Protein AF-A0A7J4EKK5-F1 (afdb_monomer)

Secondary structure (DSSP, 8-state):
-EEEEEE--TT--EEEEEE------SS-HHHHH-TT--EEE-TTT--EEE-SS-PPP-

Radius of gyration: 17.61 Å; Cα contacts (8 Å, |Δi|>4): 69; chains: 1; bounding box: 33×27×47 Å

Structure (mmCIF, N/CA/C/O backbone):
data_AF-A0A7J4EKK5-F1
#
_entry.id   A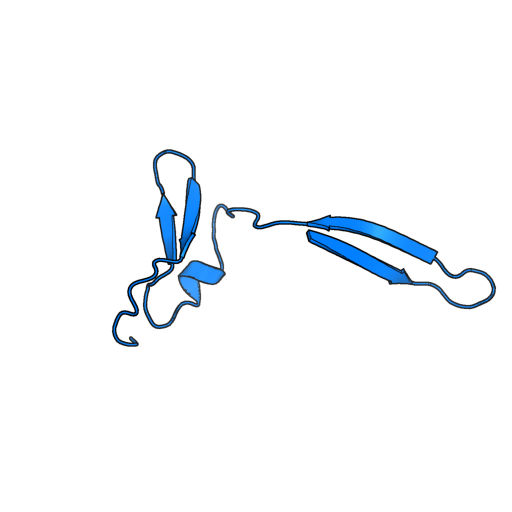F-A0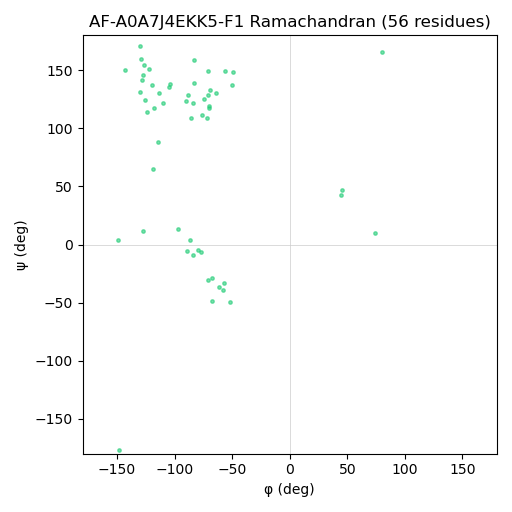A7J4EKK5-F1
#
loop_
_atom_site.group_PDB
_atom_site.id
_atom_site.type_symbol
_atom_site.label_atom_id
_atom_site.label_alt_id
_atom_site.label_comp_id
_atom_site.label_asym_id
_atom_site.label_entity_id
_atom_site.label_seq_id
_atom_site.pdbx_PDB_ins_code
_atom_site.Cartn_x
_atom_site.Cartn_y
_atom_site.Cartn_z
_atom_site.occupancy
_atom_site.B_iso_or_equiv
_atom_site.auth_seq_id
_atom_site.auth_comp_id
_atom_site.auth_asym_id
_atom_site.auth_atom_id
_atom_site.pdbx_PDB_model_num
ATOM 1 N N . MET A 1 1 ? 10.106 2.825 -2.334 1.00 81.19 1 MET A N 1
ATOM 2 C CA . MET A 1 1 ? 10.782 1.585 -2.776 1.00 81.19 1 MET A CA 1
ATOM 3 C C . MET A 1 1 ? 11.214 1.766 -4.220 1.00 81.19 1 MET A C 1
ATOM 5 O O . MET A 1 1 ? 10.413 2.265 -5.000 1.00 81.19 1 MET A O 1
ATOM 9 N N . LEU A 1 2 ? 12.454 1.417 -4.572 1.00 92.00 2 LEU A N 1
ATOM 10 C CA . LEU A 1 2 ? 12.897 1.419 -5.968 1.00 92.00 2 LEU A CA 1
ATOM 11 C C . LEU A 1 2 ? 12.484 0.097 -6.619 1.00 92.00 2 LEU A C 1
ATOM 13 O O . LEU A 1 2 ? 12.878 -0.968 -6.149 1.00 92.00 2 LEU A O 1
ATOM 17 N N . VAL A 1 3 ? 11.701 0.167 -7.688 1.00 93.94 3 VAL A N 1
ATOM 18 C CA . VAL A 1 3 ? 11.314 -0.982 -8.505 1.00 93.94 3 VAL A CA 1
ATOM 19 C C . VAL A 1 3 ? 12.119 -0.941 -9.796 1.00 93.94 3 VAL A C 1
ATOM 21 O O . VAL A 1 3 ? 12.310 0.116 -10.397 1.00 93.94 3 VAL A O 1
ATOM 24 N N . THR A 1 4 ? 12.642 -2.100 -10.191 1.00 95.69 4 THR A N 1
ATOM 25 C CA . THR A 1 4 ? 13.400 -2.262 -11.433 1.00 95.69 4 THR A CA 1
ATOM 26 C C . THR A 1 4 ? 12.675 -3.247 -12.330 1.00 95.69 4 THR A C 1
ATOM 28 O O . THR A 1 4 ? 12.573 -4.425 -11.995 1.00 95.69 4 THR A O 1
ATOM 31 N N . GLU A 1 5 ? 12.243 -2.787 -13.496 1.00 94.62 5 GLU A N 1
ATOM 32 C CA . GLU A 1 5 ? 11.679 -3.637 -14.541 1.00 94.62 5 GLU A CA 1
ATOM 33 C C . GLU A 1 5 ? 12.699 -3.852 -15.659 1.00 94.62 5 GLU A C 1
ATOM 35 O O . GLU A 1 5 ? 13.419 -2.934 -16.062 1.00 94.62 5 GLU A O 1
ATOM 40 N N . LYS A 1 6 ? 12.786 -5.091 -16.150 1.00 94.94 6 LYS A N 1
ATOM 41 C CA . LYS A 1 6 ? 13.689 -5.497 -17.233 1.00 94.94 6 LYS A CA 1
ATOM 42 C C . LYS A 1 6 ? 12.859 -6.120 -18.347 1.00 94.94 6 LYS A C 1
ATOM 44 O O . LYS A 1 6 ? 12.318 -7.204 -18.160 1.00 94.94 6 LYS 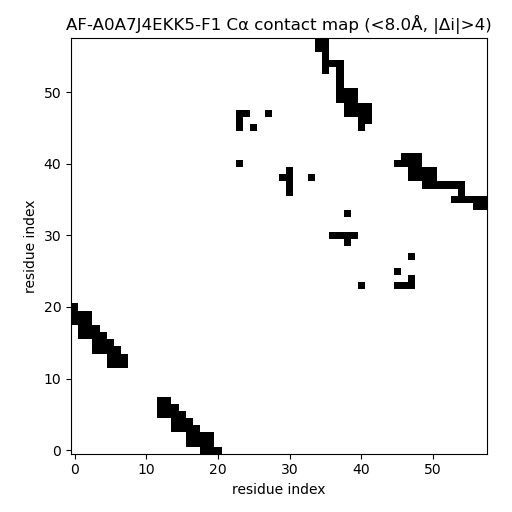A O 1
ATOM 49 N N . ASN A 1 7 ? 12.817 -5.458 -19.498 1.00 93.00 7 ASN A N 1
ATOM 50 C CA . ASN A 1 7 ? 12.004 -5.851 -20.648 1.00 93.00 7 ASN A CA 1
ATOM 51 C C . ASN A 1 7 ? 12.864 -5.876 -21.922 1.00 93.00 7 ASN A C 1
ATOM 53 O O . ASN A 1 7 ? 13.997 -5.397 -21.936 1.00 93.00 7 ASN A O 1
ATOM 57 N N . GLY A 1 8 ? 12.315 -6.393 -23.020 1.00 93.00 8 GLY A N 1
ATOM 58 C CA . GLY A 1 8 ? 13.023 -6.480 -24.301 1.00 93.00 8 GLY A CA 1
ATOM 59 C C . GLY A 1 8 ? 13.996 -7.660 -24.386 1.00 93.00 8 GLY A C 1
ATOM 60 O O . GLY A 1 8 ? 14.321 -8.310 -23.394 1.00 93.00 8 GLY A O 1
ATOM 61 N N . LYS A 1 9 ? 14.435 -7.964 -25.607 1.00 93.31 9 LYS A N 1
ATOM 62 C CA . LYS A 1 9 ? 15.382 -9.044 -25.924 1.00 93.31 9 LYS A CA 1
ATOM 63 C C . LYS A 1 9 ? 16.513 -8.483 -26.778 1.00 93.31 9 LYS A C 1
ATOM 65 O O . LYS A 1 9 ? 16.348 -7.434 -27.398 1.00 93.31 9 LYS A O 1
ATOM 70 N N . TYR A 1 10 ? 17.648 -9.180 -26.808 1.00 92.06 10 TYR A N 1
ATOM 71 C CA . TYR A 1 10 ? 18.768 -8.822 -27.679 1.00 92.06 10 TYR A CA 1
ATOM 72 C C . TYR A 1 10 ? 18.290 -8.611 -29.131 1.00 92.06 10 TYR A C 1
ATOM 74 O O . TYR A 1 10 ? 17.467 -9.401 -29.601 1.00 92.06 10 TYR A O 1
ATOM 82 N N . PRO A 1 11 ? 18.775 -7.571 -29.837 1.00 93.75 11 PRO A N 1
ATOM 83 C CA . PRO A 1 11 ? 19.804 -6.601 -29.431 1.00 93.75 11 PRO A CA 1
ATOM 84 C C . PRO A 1 11 ? 19.289 -5.386 -28.641 1.00 93.75 11 PRO A C 1
ATOM 86 O O . PRO A 1 11 ? 20.081 -4.520 -28.288 1.00 93.75 11 PRO A O 1
ATOM 89 N N . ASN A 1 12 ? 17.994 -5.323 -28.316 1.00 94.38 12 ASN A N 1
ATOM 90 C CA . ASN A 1 12 ? 17.351 -4.149 -27.716 1.00 94.38 12 ASN A CA 1
ATOM 91 C C . ASN A 1 12 ? 16.751 -4.437 -26.323 1.00 94.38 12 ASN A C 1
ATOM 93 O O . ASN A 1 12 ? 15.527 -4.390 -26.150 1.00 94.38 12 ASN A O 1
ATOM 97 N N . PRO A 1 13 ? 17.571 -4.749 -25.303 1.00 95.56 13 PRO A N 1
ATOM 98 C CA . PRO A 1 13 ? 17.086 -4.827 -23.933 1.00 95.56 13 PRO A CA 1
ATOM 99 C C . PRO A 1 13 ? 16.753 -3.427 -23.396 1.00 95.56 13 PRO A C 1
ATOM 101 O O . PRO A 1 13 ? 17.394 -2.433 -23.733 1.00 95.56 13 PRO A O 1
ATOM 104 N N . ARG A 1 14 ? 15.769 -3.348 -22.502 1.00 95.81 14 ARG A N 1
ATOM 105 C CA . ARG A 1 14 ? 15.399 -2.138 -21.763 1.00 95.81 14 ARG A CA 1
ATOM 106 C C . ARG A 1 14 ? 15.354 -2.417 -20.269 1.00 95.81 14 ARG A C 1
ATOM 108 O O . ARG A 1 14 ? 14.946 -3.489 -19.823 1.00 95.81 14 ARG A O 1
ATOM 115 N N . ARG A 1 15 ? 15.739 -1.412 -19.488 1.00 95.19 15 ARG A N 1
ATOM 116 C CA . ARG A 1 15 ? 15.592 -1.398 -18.034 1.00 95.19 15 ARG A CA 1
ATOM 117 C C . ARG A 1 15 ? 14.945 -0.087 -17.616 1.00 95.19 15 ARG A C 1
ATOM 119 O O . ARG A 1 15 ? 15.392 0.968 -18.053 1.00 95.19 15 ARG A O 1
ATOM 126 N N . VAL A 1 16 ? 13.913 -0.172 -16.788 1.00 94.94 16 VAL A N 1
ATOM 127 C CA . VAL A 1 16 ? 13.186 0.981 -16.253 1.00 94.94 16 VAL A CA 1
ATOM 128 C C . VAL A 1 16 ? 13.292 0.954 -14.737 1.00 94.94 16 VAL A C 1
ATOM 130 O O . VAL A 1 16 ? 13.168 -0.102 -14.115 1.00 94.94 16 VAL A O 1
ATOM 133 N N . PHE A 1 17 ? 13.534 2.124 -14.159 1.00 95.38 17 PHE A N 1
ATOM 134 C CA . PHE A 1 17 ? 13.533 2.335 -12.721 1.00 95.38 17 PHE A CA 1
ATOM 135 C C . PHE A 1 17 ? 12.375 3.256 -12.371 1.00 95.38 17 PHE A C 1
ATOM 137 O O . PHE A 1 17 ? 12.229 4.314 -12.981 1.00 95.38 17 PHE A O 1
ATOM 144 N N . PHE A 1 18 ? 11.573 2.875 -11.384 1.00 94.75 18 PHE A N 1
ATOM 145 C CA . PHE A 1 18 ? 10.531 3.746 -10.860 1.00 94.75 18 PHE A CA 1
ATOM 146 C C . PHE A 1 18 ? 10.390 3.590 -9.353 1.00 94.75 18 PHE A C 1
ATOM 148 O O . PHE A 1 18 ? 10.662 2.535 -8.777 1.00 94.75 18 PHE A O 1
ATOM 155 N N . SER A 1 19 ? 9.977 4.673 -8.706 1.00 96.12 19 SER A N 1
ATOM 156 C CA . SER A 1 19 ? 9.713 4.698 -7.273 1.00 96.12 19 SER A CA 1
ATOM 157 C C . SER A 1 19 ? 8.253 4.346 -7.020 1.00 96.12 19 SER A C 1
ATOM 159 O O . SER A 1 19 ? 7.361 5.019 -7.525 1.00 96.12 19 SER A O 1
ATOM 161 N N . ALA A 1 20 ? 8.014 3.319 -6.211 1.00 95.12 20 ALA A N 1
ATOM 162 C CA . ALA A 1 20 ? 6.681 2.923 -5.766 1.00 95.12 20 ALA A CA 1
ATOM 163 C C . ALA A 1 20 ? 6.582 2.935 -4.232 1.00 95.12 20 ALA A C 1
ATOM 165 O O . ALA A 1 20 ? 7.575 2.726 -3.520 1.00 95.12 20 ALA A O 1
ATOM 166 N N . ALA A 1 21 ? 5.378 3.187 -3.722 1.00 95.62 21 ALA A N 1
ATOM 167 C CA . ALA A 1 21 ? 5.040 3.201 -2.301 1.00 95.62 21 ALA A CA 1
ATOM 168 C C . ALA A 1 21 ? 3.584 2.739 -2.091 1.00 95.62 21 ALA A C 1
ATOM 170 O O . ALA A 1 21 ? 2.908 2.348 -3.042 1.00 95.62 21 ALA A O 1
ATOM 171 N N . CYS A 1 22 ? 3.103 2.761 -0.843 1.00 96.38 22 CYS A N 1
ATOM 172 C CA . CYS A 1 22 ? 1.682 2.564 -0.559 1.00 96.38 22 CYS A CA 1
ATOM 173 C C . CYS A 1 22 ? 0.868 3.712 -1.169 1.00 96.38 22 CYS A C 1
ATOM 175 O O . CYS A 1 22 ? 1.177 4.877 -0.940 1.00 96.38 22 CYS A O 1
ATOM 177 N N . ASN A 1 23 ? -0.194 3.380 -1.902 1.00 96.31 23 ASN A N 1
ATOM 178 C CA . ASN A 1 23 ? -1.024 4.376 -2.585 1.00 96.31 23 ASN A CA 1
ATOM 179 C C . ASN A 1 23 ? -2.175 4.917 -1.726 1.00 96.31 23 ASN A C 1
ATOM 181 O O . ASN A 1 23 ? -2.901 5.790 -2.184 1.00 96.31 23 ASN A O 1
ATOM 185 N N . HIS A 1 24 ? -2.395 4.369 -0.523 1.00 97.19 24 HIS A N 1
ATOM 186 C CA . HIS A 1 24 ? -3.520 4.730 0.354 1.00 97.19 24 HIS A CA 1
ATOM 187 C C . HIS A 1 24 ? -4.868 4.810 -0.395 1.00 97.19 24 HIS A C 1
ATOM 189 O O . HIS A 1 24 ? -5.639 5.762 -0.266 1.00 97.19 24 HIS A O 1
ATOM 195 N N . CYS A 1 25 ? -5.123 3.776 -1.208 1.00 97.12 25 CYS A N 1
ATOM 196 C CA . CYS A 1 25 ? -6.191 3.727 -2.206 1.00 97.12 25 CYS A CA 1
ATOM 197 C C . CYS A 1 25 ? -7.559 4.154 -1.654 1.00 97.12 25 CYS A C 1
ATOM 199 O O . CYS A 1 25 ? -7.878 3.881 -0.495 1.00 97.12 25 CYS A O 1
ATOM 201 N N . ALA A 1 26 ? -8.401 4.754 -2.505 1.00 96.19 26 ALA A N 1
ATOM 202 C CA . ALA A 1 26 ? -9.805 5.052 -2.197 1.00 96.19 26 ALA A CA 1
ATOM 203 C C . ALA A 1 26 ? -10.543 3.800 -1.695 1.00 96.19 26 ALA A C 1
ATOM 205 O O . ALA A 1 26 ? -11.100 3.819 -0.601 1.00 96.19 26 ALA A O 1
ATOM 206 N N . GLU A 1 27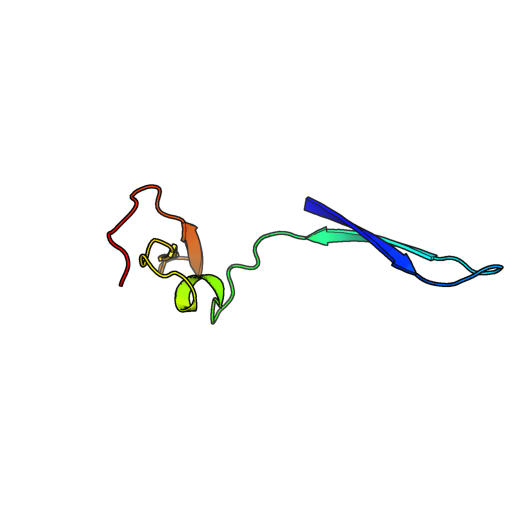 ? -10.401 2.697 -2.436 1.00 96.38 27 GLU A N 1
ATOM 207 C CA . GLU A 1 27 ? -10.889 1.367 -2.078 1.00 96.38 27 GLU A CA 1
ATOM 208 C C . GLU A 1 27 ? -9.723 0.389 -1.852 1.00 96.38 27 GLU A C 1
ATOM 210 O O . GLU A 1 27 ? -9.265 -0.287 -2.777 1.00 96.38 27 GLU A O 1
ATOM 215 N N . PRO A 1 28 ? -9.185 0.311 -0.628 1.00 96.94 28 PRO A N 1
ATOM 216 C CA . PRO A 1 28 ? -7.996 -0.482 -0.350 1.00 96.94 28 PRO A CA 1
ATOM 217 C C . PRO A 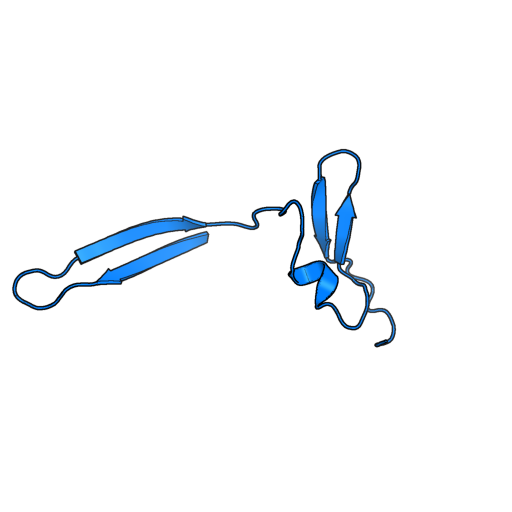1 28 ? -8.315 -1.982 -0.288 1.00 96.94 28 PRO A C 1
ATOM 219 O O . PRO A 1 28 ? -8.928 -2.471 0.662 1.00 96.94 28 PRO A O 1
ATOM 222 N N . ALA A 1 29 ? -7.822 -2.736 -1.276 1.00 97.56 29 ALA A N 1
ATOM 223 C CA . ALA A 1 29 ? -7.928 -4.197 -1.305 1.00 97.56 29 ALA A CA 1
ATOM 224 C C . ALA A 1 29 ? -7.305 -4.857 -0.061 1.00 97.56 29 ALA A C 1
ATOM 226 O O . ALA A 1 29 ? -7.824 -5.849 0.438 1.00 97.56 29 ALA A O 1
ATOM 227 N N . CYS A 1 30 ? -6.235 -4.274 0.491 1.00 96.31 30 CYS A N 1
ATOM 228 C CA . CYS A 1 30 ? -5.597 -4.777 1.707 1.00 96.31 30 CYS A CA 1
ATOM 229 C C . CYS A 1 30 ? -6.536 -4.775 2.927 1.00 96.31 30 CYS A C 1
ATOM 231 O O . CYS A 1 30 ? -6.487 -5.722 3.707 1.00 96.31 30 CYS A O 1
ATOM 233 N N . ILE A 1 31 ? -7.417 -3.773 3.070 1.00 95.38 31 ILE A N 1
ATOM 234 C CA . ILE A 1 31 ? -8.420 -3.742 4.147 1.00 95.38 31 ILE A CA 1
ATOM 235 C C . ILE A 1 31 ? -9.452 -4.852 3.928 1.00 95.38 31 ILE A C 1
ATOM 237 O O . ILE A 1 31 ? -9.695 -5.639 4.839 1.00 95.38 31 ILE A O 1
ATOM 241 N N . LYS A 1 32 ? -9.996 -4.972 2.705 1.00 94.81 32 LYS A N 1
ATOM 242 C CA . LYS A 1 32 ? -11.001 -5.996 2.352 1.00 94.81 32 LYS A CA 1
ATOM 243 C C . LYS A 1 32 ? -10.478 -7.422 2.600 1.00 94.81 32 LYS A C 1
ATOM 245 O O . LYS A 1 32 ? -11.211 -8.265 3.107 1.00 94.81 32 LYS A O 1
ATOM 250 N N . SER A 1 33 ? -9.206 -7.675 2.291 1.00 95.69 33 SER A N 1
ATOM 251 C CA . SER A 1 33 ? -8.586 -9.001 2.413 1.00 95.69 33 SER A CA 1
ATOM 252 C C . SER A 1 33 ? -8.061 -9.340 3.810 1.00 95.69 33 SER A C 1
ATOM 254 O O . SER A 1 33 ? -7.649 -10.478 4.031 1.00 95.69 33 SER A O 1
ATOM 256 N N . CYS A 1 34 ? -8.013 -8.395 4.756 1.00 94.50 34 CYS A N 1
ATOM 257 C CA . CYS A 1 34 ? -7.432 -8.662 6.069 1.00 94.50 34 CYS A CA 1
ATOM 258 C C . CYS A 1 34 ? -8.340 -9.610 6.875 1.00 94.50 34 CYS A C 1
ATOM 260 O O . CYS A 1 34 ? -9.476 -9.243 7.168 1.00 94.50 34 CYS A O 1
ATOM 262 N N . PRO A 1 35 ? -7.874 -10.804 7.284 1.00 93.88 35 PRO A N 1
ATOM 263 C CA . PRO A 1 35 ? -8.700 -11.770 8.009 1.00 93.88 35 PRO A CA 1
ATOM 264 C C . PRO A 1 35 ? -8.841 -11.441 9.504 1.00 93.88 35 PRO A C 1
ATOM 266 O O . PRO A 1 35 ? -9.529 -12.148 10.219 1.00 93.88 35 PRO A O 1
ATOM 269 N N . VAL A 1 36 ? -8.154 -10.414 9.999 1.00 94.31 36 VAL A N 1
ATOM 270 C CA . VAL A 1 36 ? -8.122 -10.025 11.421 1.00 94.31 36 VAL A CA 1
ATOM 271 C C . VAL A 1 36 ? -8.478 -8.547 11.606 1.00 94.31 36 VAL A C 1
ATOM 273 O O . VAL A 1 36 ? -8.214 -7.982 12.655 1.00 94.31 36 VAL A O 1
ATOM 276 N N . ASP A 1 37 ? -8.988 -7.871 10.571 1.00 91.88 37 ASP A N 1
ATOM 277 C CA . ASP A 1 37 ? -9.382 -6.452 10.613 1.00 91.88 37 ASP A CA 1
ATOM 278 C C . ASP A 1 37 ? -8.355 -5.531 11.313 1.00 91.88 37 ASP A C 1
ATOM 280 O O . ASP A 1 37 ? -8.690 -4.651 12.115 1.00 91.88 37 ASP A O 1
ATOM 284 N N . ALA A 1 38 ? -7.072 -5.769 11.017 1.00 94.94 38 ALA A N 1
ATOM 285 C CA . ALA A 1 38 ? -5.921 -5.041 11.558 1.00 94.94 38 ALA A CA 1
ATOM 286 C C . ALA A 1 38 ? -5.428 -3.934 10.614 1.00 94.94 38 ALA A C 1
ATOM 288 O O . ALA A 1 38 ? -4.318 -3.434 10.765 1.00 94.94 38 ALA A O 1
ATOM 289 N N . ILE A 1 39 ? -6.211 -3.582 9.593 1.00 94.88 39 ILE A N 1
ATOM 290 C CA . ILE A 1 39 ? -5.883 -2.499 8.667 1.00 94.88 39 ILE A CA 1
ATOM 291 C C . ILE A 1 39 ? -7.060 -1.537 8.638 1.00 94.88 39 ILE A C 1
ATOM 293 O O . ILE A 1 39 ? -8.185 -1.945 8.356 1.00 94.88 39 ILE A O 1
ATOM 297 N N . SER A 1 40 ? -6.794 -0.266 8.914 1.00 94.25 40 SER A N 1
ATOM 298 C CA . SER A 1 40 ? -7.796 0.796 8.946 1.00 94.25 40 SER A CA 1
ATOM 299 C C . SER A 1 40 ? -7.373 1.958 8.053 1.00 94.25 40 SER A C 1
ATOM 301 O O . SER A 1 40 ? -6.189 2.147 7.763 1.00 94.25 40 SER A O 1
ATOM 303 N N . LYS A 1 41 ? -8.351 2.727 7.568 1.00 95.75 41 LYS A N 1
ATOM 304 C CA . LYS A 1 41 ? -8.112 3.964 6.825 1.00 95.75 41 LYS A CA 1
ATOM 305 C C . LYS A 1 41 ? -8.545 5.133 7.691 1.00 95.75 41 LYS A C 1
ATOM 307 O O . LYS A 1 41 ? -9.693 5.186 8.116 1.00 95.75 41 LYS A O 1
ATOM 312 N N . ARG A 1 42 ? -7.620 6.049 7.965 1.00 95.38 42 ARG A N 1
ATOM 313 C CA . ARG A 1 42 ? -7.902 7.233 8.769 1.00 95.38 42 ARG A CA 1
ATOM 314 C C . ARG A 1 42 ? -8.778 8.200 7.978 1.00 95.38 42 ARG A C 1
ATOM 316 O O . ARG A 1 42 ? -8.448 8.548 6.850 1.00 95.38 42 ARG A O 1
ATOM 323 N N . GLU A 1 43 ? -9.874 8.648 8.575 1.00 95.44 43 GLU A N 1
ATOM 324 C CA . GLU A 1 43 ? -10.848 9.516 7.898 1.00 95.44 43 GLU A CA 1
ATOM 325 C C . GLU A 1 43 ? -10.320 10.934 7.660 1.00 95.44 43 GLU A C 1
ATOM 327 O O . GLU A 1 43 ? -10.666 11.557 6.663 1.00 95.44 43 GLU A O 1
ATOM 332 N N . THR A 1 44 ? -9.436 11.428 8.531 1.00 97.12 44 THR A N 1
ATOM 333 C CA . THR A 1 44 ? -8.941 12.812 8.465 1.00 97.12 44 THR A CA 1
ATOM 334 C C . THR A 1 44 ? -8.075 13.099 7.237 1.00 97.12 44 THR A C 1
ATOM 336 O O . THR A 1 44 ? -8.015 14.240 6.797 1.00 97.12 44 THR A O 1
ATOM 339 N N . ASP A 1 45 ? -7.374 12.097 6.700 1.00 96.38 45 ASP A N 1
ATOM 340 C CA . ASP A 1 45 ? -6.419 12.273 5.592 1.00 96.38 45 ASP A CA 1
ATOM 341 C C . ASP A 1 45 ? -6.291 11.065 4.653 1.00 96.38 45 ASP A C 1
ATOM 343 O O . ASP A 1 45 ? -5.472 11.059 3.736 1.00 96.38 45 ASP A O 1
ATOM 347 N N . GLY A 1 46 ? -7.095 10.023 4.858 1.00 96.06 46 GLY A N 1
ATOM 348 C CA . GLY A 1 46 ? -7.119 8.851 3.997 1.00 96.06 46 GLY A CA 1
ATOM 349 C C . GLY A 1 46 ? -5.923 7.914 4.155 1.00 96.06 46 GLY A C 1
ATOM 350 O O . GLY A 1 46 ? -5.789 6.987 3.355 1.00 96.06 46 GLY A O 1
ATOM 351 N N . ILE A 1 47 ? -5.066 8.082 5.165 1.00 97.12 47 ILE A N 1
ATOM 352 C CA . ILE A 1 47 ? -3.920 7.188 5.355 1.00 97.12 47 ILE A CA 1
ATOM 353 C C . ILE A 1 47 ? -4.402 5.802 5.801 1.00 97.12 47 ILE A C 1
ATOM 355 O O . ILE A 1 47 ? -4.977 5.622 6.873 1.00 97.12 47 ILE A O 1
ATOM 359 N N . ALA A 1 48 ? -4.131 4.800 4.967 1.00 96.69 48 ALA A N 1
ATOM 360 C CA . ALA A 1 48 ? -4.238 3.388 5.330 1.00 96.69 48 ALA A CA 1
ATOM 361 C C . ALA A 1 48 ? -3.074 2.964 6.245 1.00 96.69 48 ALA A C 1
ATOM 363 O O . ALA A 1 48 ? -1.909 3.113 5.866 1.00 96.69 48 ALA A O 1
ATOM 364 N N . ARG A 1 49 ? -3.385 2.407 7.419 1.00 95.44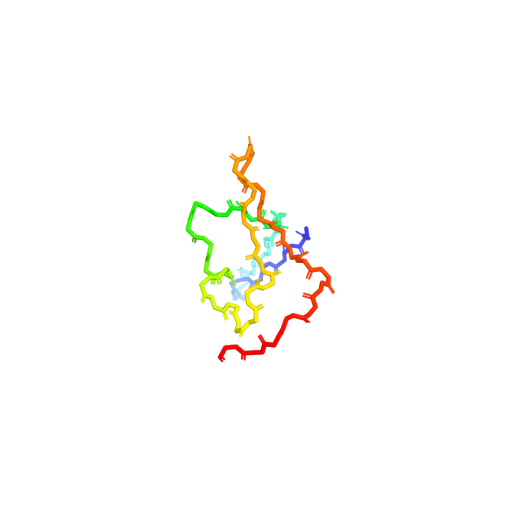 49 ARG A N 1
ATOM 365 C CA . ARG A 1 49 ? -2.422 1.984 8.444 1.00 95.44 49 ARG A CA 1
ATOM 366 C C . ARG A 1 49 ? -2.685 0.541 8.870 1.00 95.44 49 ARG A C 1
ATOM 368 O O . ARG A 1 49 ? -3.837 0.140 9.002 1.00 95.44 49 ARG A O 1
ATOM 375 N N . GLN A 1 50 ? -1.618 -0.220 9.111 1.00 94.44 50 GLN A N 1
ATOM 376 C CA . GLN A 1 50 ? -1.699 -1.495 9.825 1.00 94.44 50 GLN A CA 1
ATOM 377 C C . GLN A 1 50 ? -1.559 -1.253 11.328 1.00 94.44 50 GLN A C 1
ATOM 379 O O . GLN A 1 50 ? -0.619 -0.591 11.768 1.00 94.44 50 GLN A O 1
AT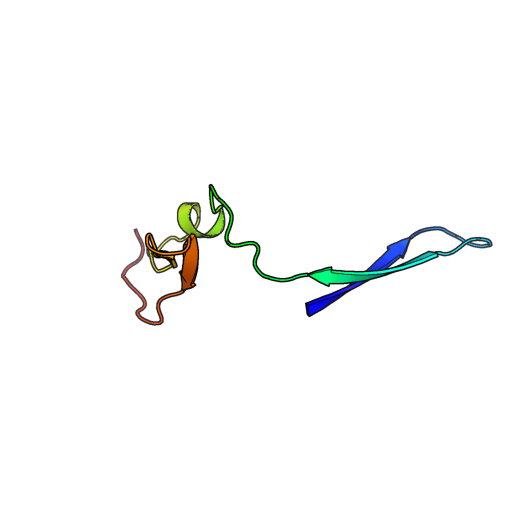OM 384 N N . ASP A 1 51 ? -2.487 -1.792 12.103 1.00 90.56 51 ASP A N 1
ATOM 385 C CA . ASP A 1 51 ? -2.437 -1.778 13.555 1.00 90.56 51 ASP A CA 1
ATOM 386 C C . ASP A 1 51 ? -1.565 -2.940 14.047 1.00 90.56 51 ASP A C 1
ATOM 388 O O . ASP A 1 51 ? -1.630 -4.057 13.538 1.00 90.56 51 ASP A O 1
ATOM 392 N N . THR A 1 52 ? -0.735 -2.687 15.057 1.00 83.56 52 THR A N 1
ATOM 393 C CA . THR A 1 52 ? 0.162 -3.695 15.650 1.00 83.56 52 THR A CA 1
ATOM 394 C C . THR A 1 52 ? -0.553 -4.676 16.578 1.00 83.56 52 THR A C 1
ATOM 396 O O . THR A 1 52 ? 0.046 -5.648 17.031 1.00 83.56 52 THR A O 1
ATOM 399 N N . ILE A 1 53 ? -1.838 -4.449 16.851 1.00 78.00 53 ILE A N 1
ATOM 400 C CA . ILE A 1 53 ? -2.662 -5.325 17.679 1.00 78.00 53 ILE A CA 1
ATOM 401 C C . ILE A 1 53 ? -3.234 -6.424 16.781 1.00 78.00 53 ILE A C 1
ATOM 403 O O . ILE A 1 53 ? -4.111 -6.173 15.953 1.00 78.00 53 ILE A O 1
ATOM 407 N N . GLN A 1 54 ? -2.746 -7.651 16.947 1.00 71.12 54 GLN A N 1
ATOM 408 C CA . GLN A 1 54 ? -3.321 -8.822 16.289 1.00 71.12 54 GLN A CA 1
ATOM 409 C C . GLN A 1 54 ? -4.669 -9.155 16.932 1.00 71.12 54 GLN A C 1
ATOM 411 O O . GLN A 1 54 ? -4.735 -9.602 18.075 1.00 71.12 54 GLN A O 1
ATOM 416 N N . LYS A 1 55 ? -5.752 -8.916 16.192 1.00 80.50 55 LYS A N 1
ATOM 417 C CA . LYS A 1 55 ? -7.105 -9.322 16.585 1.00 80.50 55 LYS A CA 1
ATOM 418 C C . LYS A 1 55 ? -7.337 -10.792 16.201 1.00 80.50 55 LYS A C 1
ATOM 420 O O . LYS A 1 55 ? -6.630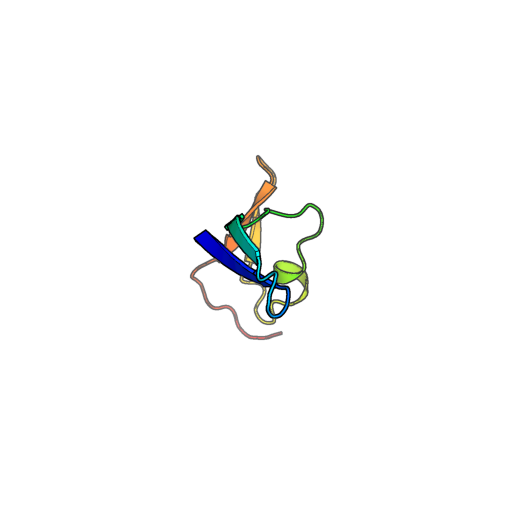 -11.310 15.329 1.00 80.50 55 LYS A O 1
ATOM 425 N N . PRO A 1 56 ? -8.304 -11.483 16.828 1.00 82.81 56 PRO A N 1
ATOM 426 C CA . PRO A 1 56 ? -8.700 -12.817 16.394 1.00 82.81 56 PRO A CA 1
ATOM 427 C C . PRO A 1 56 ? -9.122 -12.815 14.921 1.00 82.81 56 PRO A C 1
ATOM 429 O O . PRO A 1 56 ? -9.617 -11.818 14.392 1.00 82.81 56 PRO A O 1
ATOM 432 N N . ARG A 1 57 ? -8.887 -13.947 14.257 1.00 79.88 57 ARG A N 1
ATOM 433 C CA . ARG A 1 57 ? -9.281 -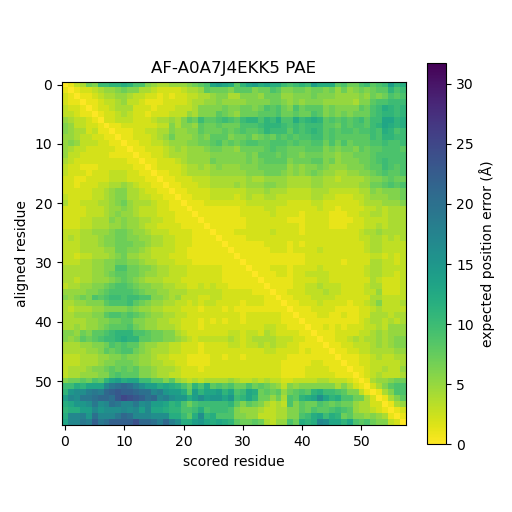14.151 12.864 1.00 79.88 57 ARG A CA 1
ATOM 434 C C . ARG A 1 57 ? -10.806 -14.238 12.783 1.00 79.88 57 ARG A C 1
ATOM 436 O O . ARG A 1 57 ? -11.395 -14.950 13.594 1.00 79.88 57 ARG A O 1
ATOM 443 N N . LYS A 1 58 ? -11.403 -13.514 11.838 1.00 74.69 58 LYS A N 1
ATOM 444 C CA . LYS A 1 58 ? -12.801 -13.705 11.441 1.00 74.69 58 LYS A CA 1
ATOM 445 C C . LYS A 1 58 ? -12.988 -15.015 10.687 1.00 74.69 58 LYS A C 1
ATOM 447 O O . LYS A 1 58 ? -12.004 -15.468 10.048 1.00 74.69 58 LYS A O 1
#

Nearest PDB structures (foldseek):
  6cz8-assembly2_B  TM=7.570E-01  e=7.206E-03  Shewanella sp. ANA-3
  2ivf-assembly1_B  TM=8.173E-01  e=8.219E-03  Aromatoleum aromaticum EbN1
  2vpw-assembly1_B  TM=6.832E-01  e=1.068E-01  Thermus thermophilus HB27
  8c0z-assembly1_F  TM=6.472E-01  e=1.068E-01  Aromatoleum aromaticum

Mean predicted aligned error: 4.84 Å

Foldseek 3Di:
DWDWDWDDDPPDIDIDIDDDDDPLDPDDPCCVPDQQNQWDADPVPSDIDGHPDRHDGD

Solvent-accessible surface area (backbone atoms only — not comparable to full-atom values): 3766 Å² total; per-residue (Å²): 86,85,44,76,49,80,46,73,53,87,96,58,64,44,74,49,77,48,80,49,76,88,78,48,50,95,79,47,62,69,45,77,68,41,57,33,72,35,45,50,65,41,85,92,78,44,51,60,45,76,54,90,62,85,49,73,70,114

pLDDT: mean 92.87, std 5.91, range [71.12, 97.56]

Sequence (58 aa):
MLVTEKNGKYPNPRRVFFSAACNHCAEPACIKSCPVDAISKRETDGIARQDTIQKPRK